Protein AF-A0A358XSA3-F1 (afdb_monomer_lite)

pLDDT: mean 82.01, std 15.61, range [45.03, 98.12]

Sequence (105 aa):
MPRITIRPHKCMLKQLVDTRYSRIIGILILLFATAGSLSGQSRKVIDFNGGWWFKRDSSQQYSNGRKGEGWRKLDLPHDWSIEMPFRESSPAGSGAAYLDGGVGW

Radius of gyration: 38.22 Å; chains: 1; bounding box: 61×24×115 Å

Foldseek 3Di:
DDDDDDDDPVVVVVVCVPPVNVVVVVVVVVVVVPPPDPPDDPDDDDQPFAWDWKAFDPDPPPPVVDDDPRIDTDGPDDDVQVVDDADCPAPVHVVVPRTHDHDMD

Structure (mmCIF, N/CA/C/O backbone):
data_AF-A0A358XSA3-F1
#
_entry.id   AF-A0A358XSA3-F1
#
loop_
_atom_site.group_PDB
_atom_site.id
_atom_site.type_symbol
_atom_site.label_atom_id
_atom_site.label_alt_id
_atom_site.label_comp_id
_atom_site.label_asym_id
_atom_site.label_entity_id
_atom_site.label_seq_id
_atom_site.pdbx_PDB_ins_code
_atom_site.Cartn_x
_atom_site.Cartn_y
_atom_site.Cartn_z
_atom_site.occupancy
_atom_site.B_iso_or_equiv
_atom_site.auth_seq_id
_atom_site.auth_comp_id
_atom_site.auth_asym_id
_atom_site.auth_atom_id
_atom_site.pdbx_PDB_model_num
ATOM 1 N N . MET A 1 1 ? -30.464 6.037 96.399 1.00 45.03 1 MET A N 1
ATOM 2 C CA . MET A 1 1 ? -29.858 5.130 95.395 1.00 45.03 1 MET A CA 1
ATOM 3 C C . MET A 1 1 ? -30.350 5.534 94.010 1.00 45.03 1 MET A C 1
ATOM 5 O O 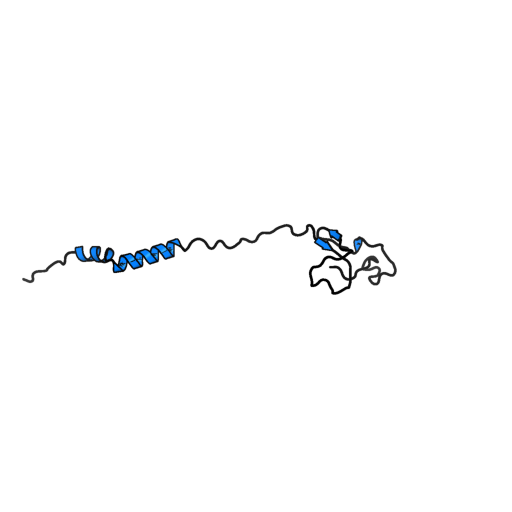. MET A 1 1 ? -31.562 5.676 93.874 1.00 45.03 1 MET A O 1
ATOM 9 N N . PRO A 1 2 ? -29.482 5.793 93.012 1.00 46.59 2 PRO A N 1
ATOM 10 C CA . PRO A 1 2 ? -29.935 6.239 91.699 1.00 46.59 2 PRO A CA 1
ATOM 11 C C . PRO A 1 2 ? -30.438 5.045 90.881 1.00 46.59 2 PRO A C 1
ATOM 13 O O . PRO A 1 2 ? -29.817 3.984 90.844 1.00 46.59 2 PRO A O 1
ATOM 16 N N . ARG A 1 3 ? -31.591 5.214 90.235 1.00 57.00 3 ARG A N 1
ATOM 17 C CA . ARG A 1 3 ? -32.201 4.202 89.370 1.00 57.00 3 ARG A CA 1
ATOM 18 C C . ARG A 1 3 ? -31.628 4.354 87.959 1.00 57.00 3 ARG A C 1
ATOM 20 O O . ARG A 1 3 ? -31.926 5.327 87.276 1.00 57.00 3 ARG A O 1
ATOM 27 N N . ILE A 1 4 ? -30.809 3.394 87.535 1.00 54.62 4 ILE A N 1
ATOM 28 C CA . ILE A 1 4 ? -30.271 3.316 86.171 1.00 54.62 4 ILE A CA 1
ATOM 29 C C . ILE A 1 4 ? -31.388 2.830 85.242 1.00 54.62 4 ILE A C 1
ATOM 31 O O . ILE A 1 4 ? -31.861 1.702 85.364 1.00 54.62 4 ILE A O 1
ATOM 35 N N . THR A 1 5 ? -31.830 3.677 84.315 1.00 62.75 5 THR A N 1
ATOM 36 C CA . THR A 1 5 ? -32.778 3.292 83.262 1.00 62.75 5 THR A CA 1
ATOM 37 C C . THR A 1 5 ? -32.019 2.900 81.998 1.00 62.75 5 THR A C 1
ATOM 39 O O . THR A 1 5 ? -31.416 3.750 81.342 1.00 62.75 5 THR A O 1
ATOM 42 N N . ILE A 1 6 ? -32.068 1.618 81.638 1.00 62.78 6 ILE A N 1
ATOM 43 C CA . ILE A 1 6 ? -31.530 1.099 80.376 1.00 62.78 6 ILE A CA 1
ATOM 44 C C . ILE A 1 6 ? -32.483 1.511 79.246 1.00 62.78 6 ILE A C 1
ATOM 46 O O . ILE A 1 6 ? -33.652 1.125 79.241 1.00 62.78 6 ILE A O 1
ATOM 50 N N . ARG A 1 7 ? -32.000 2.308 78.282 1.00 60.31 7 ARG A N 1
ATOM 51 C CA . ARG A 1 7 ? -32.770 2.633 77.072 1.00 60.31 7 ARG A CA 1
ATOM 52 C C . ARG A 1 7 ? -32.900 1.378 76.195 1.00 60.31 7 ARG A C 1
ATOM 54 O O . ARG A 1 7 ? -31.884 0.747 75.906 1.00 60.31 7 ARG A O 1
ATOM 61 N N . PRO A 1 8 ? -34.106 1.014 75.727 1.00 59.19 8 PRO A N 1
ATOM 62 C CA . PRO A 1 8 ? -34.282 -0.171 74.902 1.00 59.19 8 PRO A CA 1
ATOM 63 C C . PRO A 1 8 ? -33.688 0.035 73.501 1.00 59.19 8 PRO A C 1
ATOM 65 O O . PRO A 1 8 ? -34.025 0.968 72.773 1.00 59.19 8 PRO A O 1
ATOM 68 N N . HIS A 1 9 ? -32.854 -0.918 73.100 1.00 59.38 9 HIS A N 1
ATOM 69 C CA . HIS A 1 9 ? -32.124 -1.058 71.825 1.00 59.38 9 HIS A CA 1
ATOM 70 C C . HIS A 1 9 ? -33.031 -1.128 70.575 1.00 59.38 9 HIS A C 1
ATOM 72 O O . HIS A 1 9 ? -32.552 -1.114 69.443 1.00 59.38 9 HIS A O 1
ATOM 78 N N . LYS A 1 10 ? -34.358 -1.147 70.756 1.00 56.53 10 LYS A N 1
ATOM 79 C CA . LYS A 1 10 ? -35.359 -1.214 69.678 1.00 56.53 10 LYS A CA 1
ATOM 80 C C . LYS A 1 10 ? -35.399 0.035 68.781 1.00 56.53 10 LYS A C 1
ATOM 82 O O . LYS A 1 10 ? -36.014 -0.010 67.720 1.00 56.53 10 LYS A O 1
ATOM 87 N N . CYS A 1 11 ? -34.761 1.138 69.183 1.00 54.19 11 CYS A N 1
ATOM 88 C CA . CYS A 1 11 ? -34.686 2.364 68.381 1.00 54.19 11 CYS A CA 1
ATOM 89 C C . CYS A 1 11 ? -33.766 2.206 67.153 1.00 54.19 11 CYS A C 1
ATOM 91 O O . CYS A 1 11 ? -34.080 2.697 66.071 1.00 54.19 11 CYS A O 1
ATOM 93 N N . MET A 1 12 ? -32.678 1.443 67.295 1.00 58.09 12 MET A N 1
ATOM 94 C CA . MET A 1 12 ? -31.619 1.366 66.283 1.00 58.09 12 MET A CA 1
ATOM 95 C C . MET A 1 12 ? -32.049 0.587 65.027 1.00 58.09 12 MET A C 1
ATOM 97 O O . MET A 1 12 ? -31.694 0.969 63.916 1.00 58.09 12 MET A O 1
ATOM 101 N N . LEU A 1 13 ? -32.892 -0.446 65.173 1.00 55.41 13 LEU A N 1
ATOM 102 C CA . LEU A 1 13 ? -33.442 -1.187 64.026 1.00 55.41 13 LEU A CA 1
ATOM 103 C C . LEU A 1 13 ? -34.504 -0.400 63.243 1.00 55.41 13 LEU A C 1
ATOM 105 O O . LEU A 1 13 ? -34.656 -0.616 62.046 1.00 55.41 13 LEU A O 1
ATOM 109 N N . LYS A 1 14 ? -35.231 0.526 63.881 1.00 52.47 14 LYS A N 1
ATOM 110 C CA . LYS A 1 14 ? -36.242 1.341 63.187 1.00 52.47 14 LYS A CA 1
ATOM 111 C C . LYS A 1 14 ? -35.619 2.414 62.296 1.00 52.47 14 LYS A C 1
ATOM 113 O O . LYS A 1 14 ? -36.223 2.768 61.290 1.00 52.47 14 LYS A O 1
ATOM 118 N N . GLN A 1 15 ? -34.413 2.887 62.621 1.00 56.25 15 GLN A N 1
ATOM 119 C CA . GLN A 1 15 ? -33.680 3.826 61.765 1.00 56.25 15 GLN A CA 1
ATOM 120 C C . GLN A 1 15 ? -33.269 3.198 60.428 1.00 56.25 15 GLN A C 1
ATOM 122 O O . GLN A 1 15 ? -33.293 3.887 59.418 1.00 56.25 15 GLN A O 1
ATOM 127 N N . LEU A 1 16 ? -32.970 1.896 60.391 1.00 54.09 16 LEU A N 1
ATOM 128 C CA . LEU A 1 16 ? -32.609 1.190 59.154 1.00 54.09 16 LEU A CA 1
ATOM 129 C C . LEU A 1 16 ? -33.792 0.995 58.185 1.00 54.09 16 LEU A C 1
ATOM 131 O O . LEU A 1 16 ? -33.569 0.808 56.994 1.00 54.09 16 LEU A O 1
ATOM 135 N N . VAL A 1 17 ? -35.037 1.070 58.673 1.00 55.16 17 VAL A N 1
ATOM 136 C CA . VAL A 1 17 ? -36.270 0.902 57.870 1.00 55.16 17 VAL A CA 1
ATOM 137 C C . VAL A 1 17 ? -36.995 2.242 57.647 1.00 55.16 17 VAL A C 1
ATOM 139 O O . VAL A 1 17 ? -38.034 2.291 56.993 1.00 55.16 17 VAL A O 1
ATOM 142 N N . ASP A 1 18 ? -36.453 3.357 58.158 1.00 63.44 18 ASP A N 1
ATOM 143 C CA . ASP A 1 18 ? -36.992 4.694 57.894 1.00 63.44 18 ASP A CA 1
ATOM 144 C C . ASP A 1 18 ? -36.892 4.978 56.381 1.00 63.44 18 ASP A C 1
ATOM 146 O O . ASP A 1 18 ? -35.838 4.841 55.750 1.00 63.44 18 ASP A O 1
ATOM 150 N N . THR A 1 19 ? -38.024 5.356 55.785 1.00 58.84 19 THR A N 1
ATOM 151 C CA . THR A 1 19 ? -38.237 5.654 54.357 1.00 58.84 19 THR A CA 1
ATOM 152 C C . THR A 1 19 ? -37.155 6.548 53.747 1.00 58.84 19 THR A C 1
ATOM 154 O O . THR A 1 19 ? -36.880 6.468 52.548 1.00 58.84 19 THR A O 1
ATOM 157 N N . ARG A 1 20 ? -36.523 7.392 54.572 1.00 67.88 20 ARG A N 1
ATOM 158 C CA . ARG A 1 20 ? -35.409 8.262 54.180 1.00 67.88 20 ARG A CA 1
ATOM 159 C C . ARG A 1 20 ? -34.143 7.484 53.805 1.00 67.88 20 ARG A C 1
ATOM 161 O O . ARG A 1 20 ? -33.510 7.828 52.813 1.00 67.88 20 ARG A O 1
ATOM 168 N N . TYR A 1 21 ? -33.814 6.412 54.526 1.00 73.31 21 TYR A N 1
ATOM 169 C CA . TYR A 1 21 ? -32.659 5.559 54.220 1.00 73.31 21 TYR A CA 1
ATOM 170 C C . TYR A 1 21 ? -32.976 4.535 53.128 1.00 73.31 21 TYR A C 1
ATOM 172 O O . TYR A 1 21 ? -32.114 4.244 52.306 1.00 73.31 21 TYR A O 1
ATOM 180 N N . SER A 1 22 ? -34.228 4.070 53.042 1.00 77.75 22 SER A N 1
ATOM 181 C CA . SER A 1 22 ? -34.678 3.134 51.999 1.00 77.75 22 SER A CA 1
ATOM 182 C C . SER A 1 22 ? -34.493 3.690 50.575 1.00 77.75 22 SER A C 1
ATOM 184 O O . SER A 1 22 ? -34.020 2.988 49.684 1.00 77.75 22 SER A O 1
ATOM 186 N N . ARG A 1 23 ? -34.752 4.991 50.367 1.00 82.00 23 ARG A N 1
ATOM 187 C CA . ARG A 1 23 ? -34.513 5.665 49.074 1.00 82.00 23 ARG A CA 1
ATOM 188 C C . ARG A 1 23 ? -33.032 5.755 48.712 1.00 82.00 23 ARG A C 1
ATOM 190 O O . ARG A 1 23 ? -32.673 5.509 47.567 1.00 82.00 23 ARG A O 1
ATOM 197 N N . ILE A 1 24 ? -32.181 6.087 49.683 1.00 87.88 24 ILE A N 1
ATOM 198 C CA . ILE A 1 24 ? -30.729 6.190 49.478 1.00 87.88 24 ILE A CA 1
ATOM 199 C C . ILE A 1 24 ? -30.146 4.809 49.166 1.00 87.88 24 ILE A C 1
ATOM 201 O O . ILE A 1 24 ? -29.394 4.666 48.209 1.00 87.88 24 ILE A O 1
ATOM 205 N N . ILE A 1 25 ? -30.550 3.781 49.915 1.00 89.00 25 ILE A N 1
ATOM 206 C CA . ILE A 1 25 ? -30.146 2.392 49.673 1.00 89.00 25 ILE A CA 1
ATOM 207 C C . ILE A 1 25 ? -30.613 1.932 48.284 1.00 89.00 25 ILE A C 1
ATOM 209 O O . ILE A 1 25 ? -29.825 1.349 47.547 1.00 89.00 25 ILE A O 1
ATOM 213 N N . GLY A 1 26 ? -31.844 2.261 47.881 1.00 88.56 26 GLY A N 1
ATOM 214 C CA . GLY A 1 26 ? -32.352 1.966 46.538 1.00 88.56 26 GLY A CA 1
ATOM 215 C C . GLY A 1 26 ? -31.544 2.629 45.417 1.00 88.56 26 GLY A C 1
ATOM 216 O O . GLY A 1 26 ? -31.216 1.973 44.432 1.00 88.56 26 GLY A O 1
ATOM 217 N N . ILE A 1 27 ? -31.160 3.901 45.580 1.00 89.38 27 ILE A N 1
ATOM 218 C CA . ILE A 1 27 ? -30.314 4.624 44.613 1.00 89.38 27 ILE A CA 1
ATOM 219 C C . ILE A 1 27 ? -28.908 4.013 44.544 1.00 89.38 27 ILE A C 1
ATOM 221 O O . ILE A 1 27 ? -28.371 3.842 43.453 1.00 89.38 27 ILE A O 1
ATOM 225 N N . LEU A 1 28 ? -28.319 3.643 45.684 1.00 88.62 28 LEU A N 1
ATOM 226 C CA . LEU A 1 28 ? -26.998 3.010 45.729 1.00 88.62 28 LEU A CA 1
ATOM 227 C C . LEU A 1 28 ? -27.001 1.621 45.076 1.00 88.62 28 LEU A C 1
ATOM 229 O O . LEU A 1 28 ? -26.072 1.298 44.339 1.00 88.62 28 LEU A O 1
ATOM 233 N N . ILE A 1 29 ? -28.057 0.829 45.283 1.00 88.44 29 ILE A N 1
ATOM 234 C CA . ILE A 1 29 ? -28.240 -0.467 44.612 1.00 88.44 29 ILE A CA 1
ATOM 235 C C . ILE A 1 29 ? -28.389 -0.274 43.099 1.00 88.44 29 ILE A C 1
ATOM 237 O O . ILE A 1 29 ? -27.769 -1.006 42.331 1.00 88.44 29 ILE A O 1
ATOM 241 N N . LEU A 1 30 ? -29.160 0.728 42.663 1.00 85.50 30 LEU A N 1
ATOM 242 C CA . LEU A 1 30 ? -29.339 1.036 41.243 1.00 85.50 30 LEU A CA 1
ATOM 243 C C . LEU A 1 30 ? -28.018 1.456 40.581 1.00 85.50 30 LEU A C 1
ATOM 245 O O . LEU A 1 30 ? -27.684 0.948 39.515 1.00 85.50 30 LEU A O 1
ATOM 249 N N . LEU A 1 31 ? -27.235 2.321 41.234 1.00 84.25 31 LEU A N 1
ATOM 250 C CA . LEU A 1 31 ? -25.920 2.748 40.744 1.00 84.25 31 LEU A CA 1
ATOM 251 C C . LEU A 1 31 ? -24.937 1.575 40.648 1.00 84.25 31 LEU A C 1
ATOM 253 O O . LEU A 1 31 ? -24.239 1.438 39.642 1.00 84.25 31 LEU A O 1
ATOM 257 N N . PHE A 1 32 ? -24.918 0.697 41.654 1.00 82.31 32 PHE A N 1
ATOM 258 C CA . PHE A 1 32 ? -24.064 -0.491 41.658 1.00 82.31 32 PHE A CA 1
ATOM 259 C C . PHE A 1 32 ? -24.473 -1.503 40.576 1.00 82.31 32 PHE A C 1
ATOM 261 O O . PHE A 1 32 ? -23.612 -2.075 39.914 1.00 82.31 32 PHE A O 1
ATOM 268 N N . ALA A 1 33 ? -25.775 -1.671 40.327 1.00 81.12 33 ALA A N 1
ATOM 269 C CA . ALA A 1 33 ? -26.286 -2.534 39.261 1.00 81.12 33 ALA A CA 1
ATOM 270 C C . ALA A 1 33 ? -25.931 -2.024 37.850 1.00 81.12 33 ALA A C 1
ATOM 272 O O . ALA A 1 33 ? -25.797 -2.821 36.925 1.00 81.12 33 ALA A O 1
ATOM 273 N N . THR A 1 34 ? -25.745 -0.709 37.680 1.00 75.81 34 THR A N 1
ATOM 274 C CA . THR A 1 34 ? -25.337 -0.103 36.400 1.00 75.81 34 THR A CA 1
ATOM 275 C C . THR A 1 34 ? -23.824 -0.052 36.175 1.00 75.81 34 THR A C 1
ATOM 277 O O . THR A 1 34 ? -23.394 0.292 35.078 1.00 75.81 34 THR A O 1
ATOM 280 N N . ALA A 1 35 ? -23.003 -0.445 37.156 1.00 72.75 35 ALA A N 1
ATOM 281 C CA . ALA A 1 35 ? -21.539 -0.491 37.043 1.00 72.75 35 ALA A CA 1
ATOM 282 C C . ALA A 1 35 ? -21.025 -1.698 36.217 1.00 72.75 35 ALA A C 1
ATOM 284 O O . ALA A 1 35 ? -19.940 -2.225 36.466 1.00 72.75 35 ALA A O 1
ATOM 285 N N . GLY A 1 36 ? -21.823 -2.162 35.252 1.00 68.62 36 GLY A N 1
ATOM 286 C CA . GLY A 1 36 ? -21.510 -3.282 34.371 1.00 68.62 36 GLY A CA 1
ATOM 287 C C . GLY A 1 36 ? -20.333 -2.983 33.441 1.00 68.62 36 GLY A C 1
ATOM 288 O O . GLY A 1 36 ? -20.179 -1.879 32.926 1.00 68.62 36 GLY A O 1
ATOM 289 N N . SER A 1 37 ? -19.503 -4.006 33.255 1.00 67.31 37 SER A N 1
ATOM 290 C CA . SER A 1 37 ? -18.189 -4.035 32.613 1.00 67.31 37 SER A CA 1
ATOM 291 C C . SER A 1 37 ? -17.999 -3.108 31.405 1.00 67.31 37 SER A C 1
ATOM 293 O O . SER A 1 37 ? -18.502 -3.372 30.311 1.00 67.31 37 SER A O 1
ATOM 295 N N . LEU A 1 38 ? -17.125 -2.108 31.561 1.00 66.00 38 LEU A N 1
ATOM 296 C CA . LEU A 1 38 ? -16.422 -1.482 30.441 1.00 66.00 38 LEU A CA 1
ATOM 297 C C . LEU A 1 38 ? -15.494 -2.530 29.815 1.00 66.00 38 LEU A C 1
ATOM 299 O O . LEU A 1 38 ? -14.339 -2.687 30.205 1.00 66.00 38 LEU A O 1
ATOM 303 N N . SER A 1 39 ? -16.016 -3.289 28.859 1.00 72.25 39 SER A N 1
ATOM 304 C CA . SER A 1 39 ? -15.193 -4.176 28.044 1.00 72.25 39 SER A CA 1
ATOM 305 C C . SER A 1 39 ? -14.488 -3.319 27.000 1.00 72.25 39 SER A C 1
ATOM 307 O O . SER A 1 39 ? -15.069 -2.967 25.975 1.00 72.25 39 SER A O 1
ATOM 309 N N . GLY A 1 40 ? -13.243 -2.936 27.283 1.00 74.81 40 GLY A N 1
ATOM 310 C CA . GLY A 1 40 ? -12.377 -2.329 26.280 1.00 74.81 40 GLY A CA 1
ATOM 311 C C . GLY A 1 40 ? -12.223 -3.281 25.096 1.00 74.81 40 GLY A C 1
ATOM 312 O O . GLY A 1 40 ? -12.057 -4.490 25.271 1.00 74.81 40 GLY A O 1
ATOM 313 N N . GLN A 1 41 ? -12.302 -2.752 23.878 1.00 81.44 41 GLN A N 1
ATOM 314 C CA . GLN A 1 41 ? -12.094 -3.557 22.683 1.00 81.44 41 GLN A CA 1
ATOM 315 C C . GLN A 1 41 ? -10.631 -4.026 22.675 1.00 81.44 41 GLN A C 1
ATOM 317 O O . GLN A 1 41 ? -9.717 -3.222 22.504 1.00 81.44 41 GLN A O 1
ATOM 322 N N . SER A 1 42 ? -10.399 -5.319 22.919 1.00 84.81 42 SER A N 1
ATOM 323 C CA . SER A 1 42 ? -9.047 -5.882 22.862 1.00 84.81 42 SER A CA 1
ATOM 324 C C . SER A 1 42 ? -8.465 -5.702 21.457 1.00 84.81 42 SER A C 1
ATOM 326 O O . SER A 1 42 ? -9.195 -5.791 20.461 1.00 84.81 42 SER A O 1
ATOM 328 N N . ARG A 1 43 ? -7.153 -5.450 21.369 1.00 91.56 43 ARG A N 1
ATOM 329 C CA . ARG A 1 43 ? -6.453 -5.303 20.089 1.00 91.56 43 ARG A CA 1
ATOM 330 C C . ARG A 1 43 ? -6.675 -6.558 19.248 1.00 91.56 43 ARG A C 1
ATOM 332 O O . ARG A 1 43 ? -6.279 -7.651 19.642 1.00 91.56 43 ARG A O 1
ATOM 339 N N . LYS A 1 44 ? -7.254 -6.386 18.062 1.00 91.38 44 LYS A N 1
ATOM 340 C CA . LYS A 1 44 ? -7.314 -7.434 17.041 1.00 91.38 44 LYS A CA 1
ATOM 341 C C . LYS A 1 44 ? -6.175 -7.231 16.054 1.00 91.38 44 LYS A C 1
ATOM 3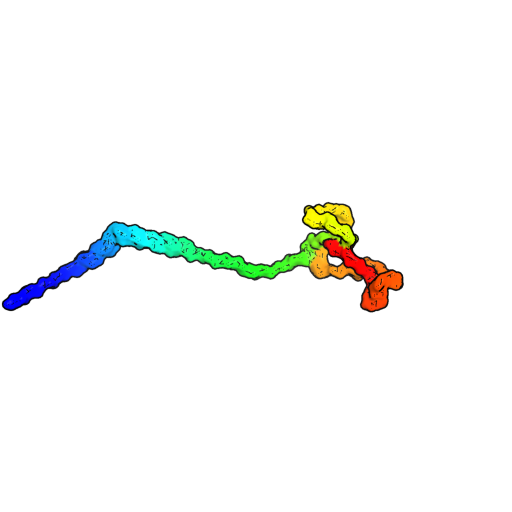43 O O . LYS A 1 44 ? -5.973 -6.123 15.565 1.00 91.38 44 LYS A O 1
ATOM 348 N N . VAL A 1 45 ? -5.440 -8.301 15.776 1.00 94.94 45 VAL A N 1
ATOM 349 C CA . VAL A 1 45 ? -4.512 -8.368 14.646 1.00 94.94 45 VAL A CA 1
ATOM 350 C C . VAL A 1 45 ? -5.236 -9.135 13.552 1.00 94.94 45 VAL A C 1
ATOM 352 O O . VAL A 1 45 ? -5.676 -10.259 13.783 1.00 94.94 45 VAL A O 1
ATOM 355 N N . ILE A 1 46 ? -5.416 -8.498 12.401 1.00 95.44 46 ILE A N 1
ATOM 356 C CA . ILE A 1 46 ? -6.052 -9.092 11.225 1.00 95.44 46 ILE A CA 1
ATOM 357 C C . ILE A 1 46 ? -5.109 -8.945 10.037 1.00 95.44 46 ILE A C 1
ATOM 359 O O . ILE A 1 46 ? -4.342 -7.983 9.981 1.00 95.44 46 ILE A O 1
ATOM 363 N N . ASP A 1 47 ? -5.178 -9.891 9.106 1.00 96.75 47 ASP A N 1
ATOM 364 C CA . ASP A 1 47 ? -4.542 -9.726 7.806 1.00 96.75 47 ASP A CA 1
ATOM 365 C C . ASP A 1 47 ? -5.300 -8.646 7.022 1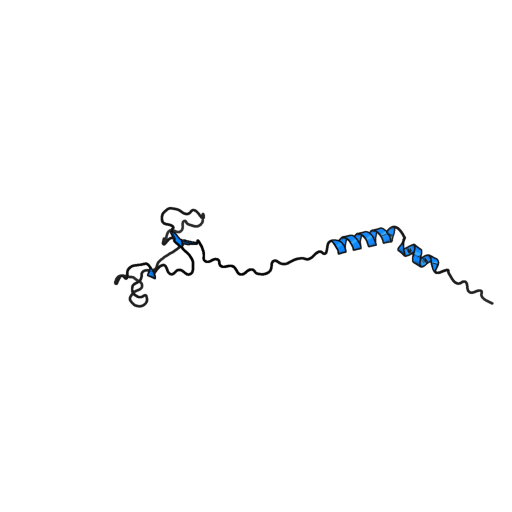.00 96.75 47 ASP A C 1
ATOM 367 O O . ASP A 1 47 ? -6.517 -8.727 6.842 1.00 96.75 47 ASP A O 1
ATOM 371 N N . PHE A 1 48 ? -4.576 -7.606 6.618 1.00 97.19 48 PHE A N 1
ATOM 372 C CA . PHE A 1 48 ? -5.099 -6.471 5.865 1.00 97.19 48 PHE A CA 1
ATOM 373 C C . PHE A 1 48 ? -4.384 -6.308 4.518 1.00 97.19 48 PHE A C 1
ATOM 375 O O . PHE A 1 48 ? -4.374 -5.230 3.929 1.00 97.19 48 PHE A O 1
ATOM 382 N N . ASN A 1 49 ? -3.774 -7.382 4.021 1.00 98.12 49 ASN A N 1
ATOM 383 C CA . ASN A 1 49 ? -3.038 -7.365 2.767 1.00 98.12 49 ASN A CA 1
ATOM 384 C C . ASN A 1 49 ? -3.927 -7.551 1.538 1.00 98.12 49 ASN A C 1
ATOM 386 O O . ASN A 1 49 ? -3.481 -7.256 0.438 1.00 98.12 49 ASN A O 1
ATOM 390 N N . GLY A 1 50 ? -5.158 -8.038 1.696 1.00 98.12 50 GLY A N 1
ATOM 391 C CA . GLY A 1 50 ? -6.003 -8.429 0.569 1.00 98.12 50 GLY A CA 1
ATOM 392 C C . GLY A 1 50 ? -6.738 -7.277 -0.125 1.00 98.12 50 GLY A C 1
ATOM 393 O O . GLY A 1 50 ? -7.288 -6.390 0.528 1.00 98.12 50 GLY A O 1
ATOM 394 N N . GLY A 1 51 ? -6.854 -7.351 -1.453 1.00 96.19 51 GLY A N 1
ATOM 395 C CA . GLY A 1 51 ? -7.837 -6.595 -2.238 1.00 96.19 51 GLY A CA 1
ATOM 396 C C . GLY A 1 51 ? -7.549 -5.102 -2.398 1.00 96.19 51 GLY A C 1
ATOM 397 O O . GLY A 1 51 ? -8.483 -4.315 -2.610 1.00 96.19 51 GLY A O 1
ATOM 398 N N . TRP A 1 52 ? -6.279 -4.715 -2.322 1.00 95.38 52 TRP A N 1
ATOM 399 C CA . TRP A 1 52 ? -5.841 -3.345 -2.547 1.00 95.38 52 TRP A CA 1
ATOM 400 C C . TRP A 1 52 ? -6.022 -2.946 -3.999 1.00 95.38 52 TRP A C 1
ATOM 402 O O . TRP A 1 52 ? -5.918 -3.761 -4.914 1.00 95.38 52 TRP A O 1
ATOM 412 N N . TRP A 1 53 ? -6.303 -1.667 -4.203 1.00 93.62 53 TRP A N 1
ATOM 413 C CA . TRP A 1 53 ? -6.280 -1.067 -5.524 1.00 93.62 53 TRP A CA 1
ATOM 414 C C . TRP A 1 53 ? -4.963 -0.345 -5.685 1.00 93.62 53 TRP A C 1
ATOM 416 O O . TRP A 1 53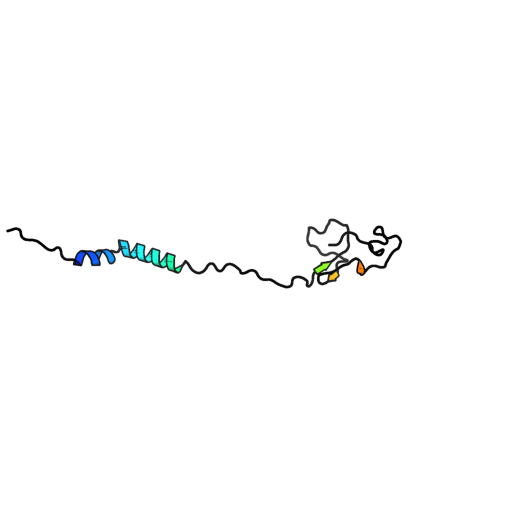 ? -4.588 0.408 -4.797 1.00 93.62 53 TRP A O 1
ATOM 426 N N . PHE A 1 54 ? -4.306 -0.585 -6.810 1.00 93.62 54 PHE A N 1
ATOM 427 C CA . PHE A 1 54 ? -3.031 0.021 -7.132 1.00 93.62 54 PHE A CA 1
ATOM 428 C C . PHE A 1 54 ? -3.066 0.663 -8.515 1.00 93.62 54 PHE A C 1
ATOM 430 O O . PHE A 1 54 ? -3.599 0.078 -9.470 1.00 93.62 54 PHE A O 1
ATOM 437 N N . LYS A 1 55 ? -2.467 1.846 -8.635 1.00 92.06 55 LYS A N 1
ATOM 438 C CA . LYS A 1 55 ? -2.205 2.504 -9.913 1.00 92.06 55 LYS A CA 1
ATOM 439 C C . LYS A 1 55 ? -0.885 3.265 -9.858 1.00 92.06 55 LYS A C 1
ATOM 441 O O . LYS A 1 55 ? -0.674 4.120 -9.004 1.00 92.06 55 LYS A O 1
ATOM 446 N N . ARG A 1 56 ? -0.018 3.019 -10.843 1.00 91.31 56 ARG A N 1
ATOM 447 C CA . ARG A 1 56 ? 1.185 3.830 -11.053 1.00 91.31 56 ARG A CA 1
ATOM 448 C C . ARG A 1 56 ? 0.817 5.098 -11.817 1.00 91.31 56 ARG A C 1
ATOM 450 O O . ARG A 1 56 ? 0.546 5.039 -13.015 1.00 91.31 56 ARG A O 1
ATOM 457 N N . ASP A 1 57 ? 0.772 6.223 -11.120 1.00 87.50 57 ASP A N 1
ATOM 458 C CA . ASP A 1 57 ? 0.419 7.524 -11.684 1.00 87.50 57 ASP A CA 1
ATOM 459 C C . ASP A 1 57 ? 0.967 8.656 -10.802 1.00 87.50 57 ASP A C 1
ATOM 461 O O . ASP A 1 57 ? 0.921 8.581 -9.576 1.00 87.50 57 ASP A O 1
ATOM 465 N N . SER A 1 58 ? 1.472 9.717 -11.427 1.00 84.50 58 SER A N 1
ATOM 466 C CA . SER A 1 58 ? 1.956 10.926 -10.758 1.00 84.50 58 SER A CA 1
ATOM 467 C C . SER A 1 58 ? 0.875 11.991 -10.557 1.00 84.50 58 SER A C 1
ATOM 469 O O . SER A 1 58 ? 1.138 13.005 -9.909 1.00 84.50 58 SER A O 1
ATOM 471 N N . SER A 1 59 ? -0.338 11.797 -11.086 1.00 80.31 59 SER A N 1
ATOM 472 C CA . SER A 1 59 ? -1.436 12.740 -10.875 1.00 80.31 59 SER A CA 1
ATOM 473 C C . SER A 1 59 ? -1.844 12.810 -9.395 1.00 80.31 59 SER A C 1
ATOM 475 O O . SER A 1 59 ? -1.981 11.804 -8.704 1.00 80.31 59 SER A O 1
ATOM 477 N N . GLN A 1 60 ? -2.048 14.026 -8.882 1.00 67.31 60 GLN A N 1
ATOM 478 C CA . GLN A 1 60 ? -2.366 14.273 -7.466 1.00 67.31 60 GLN A CA 1
ATOM 479 C C . GLN A 1 60 ? -3.884 14.259 -7.178 1.00 67.31 60 GLN A C 1
ATOM 481 O O . GLN A 1 60 ? -4.344 14.779 -6.164 1.00 67.31 60 GLN A O 1
ATOM 486 N N . GLN A 1 61 ? -4.694 13.687 -8.078 1.00 66.62 61 GLN A N 1
ATOM 487 C CA . GLN A 1 61 ? -6.162 13.809 -8.071 1.00 66.62 61 GLN A CA 1
ATOM 488 C C . GLN A 1 61 ? -6.901 12.654 -7.368 1.00 66.62 61 GLN A C 1
ATOM 490 O O . GLN A 1 61 ? -8.088 12.442 -7.609 1.00 66.62 61 GLN A O 1
ATOM 495 N N . TYR A 1 62 ? -6.240 11.917 -6.473 1.00 70.31 62 TYR A N 1
ATOM 496 C CA . TYR A 1 62 ? -6.812 10.717 -5.841 1.00 70.31 62 TYR A CA 1
ATOM 497 C C . TYR A 1 62 ? -7.423 10.936 -4.450 1.00 70.31 62 TYR A C 1
ATOM 499 O O . TYR A 1 62 ? -7.964 10.008 -3.849 1.00 70.31 62 TYR A O 1
ATOM 507 N N . SER A 1 63 ? -7.429 12.179 -3.959 1.00 64.25 63 SER A N 1
ATOM 508 C CA . SER A 1 63 ? -7.979 12.557 -2.646 1.00 64.25 63 SER A CA 1
ATOM 509 C C . SER A 1 63 ? -9.494 12.352 -2.504 1.00 64.25 63 SER A C 1
ATOM 511 O O . SER A 1 63 ? -10.010 12.343 -1.390 1.00 64.25 63 SER A O 1
ATOM 513 N N . ASN A 1 64 ? -10.220 12.161 -3.609 1.00 66.19 64 ASN A N 1
ATOM 514 C CA . ASN A 1 64 ? -11.673 11.972 -3.618 1.00 66.19 64 ASN A CA 1
ATOM 515 C C . ASN A 1 64 ? -12.114 10.492 -3.620 1.00 66.19 64 ASN A C 1
ATOM 517 O O . ASN A 1 64 ? -13.309 10.217 -3.727 1.00 66.19 64 ASN A O 1
ATOM 521 N N . GLY A 1 65 ? -11.175 9.541 -3.530 1.00 63.12 65 GLY A N 1
ATOM 522 C CA . GLY A 1 65 ? -11.468 8.106 -3.423 1.00 63.12 65 GLY A CA 1
ATOM 523 C C . GLY A 1 65 ? -12.116 7.477 -4.664 1.00 63.12 65 GLY A C 1
ATOM 524 O O . GLY A 1 65 ? -12.558 6.326 -4.609 1.00 63.12 65 GLY A O 1
ATOM 525 N N . ARG A 1 66 ? -12.198 8.199 -5.791 1.00 64.56 66 ARG A N 1
ATOM 526 C CA . ARG A 1 66 ? -12.765 7.669 -7.034 1.00 64.56 66 ARG A CA 1
ATOM 527 C C . ARG A 1 66 ? -11.714 6.875 -7.803 1.00 64.56 66 ARG A C 1
ATOM 529 O O . ARG A 1 66 ? -10.731 7.419 -8.295 1.00 64.56 66 ARG A O 1
ATOM 536 N N . LYS A 1 67 ? -11.971 5.576 -7.953 1.00 70.56 67 LYS A N 1
ATOM 537 C CA . LYS A 1 67 ? -11.224 4.697 -8.859 1.00 70.56 67 LYS A CA 1
ATOM 538 C C . LYS A 1 67 ? -11.655 5.021 -10.286 1.00 70.56 67 LYS A C 1
ATOM 540 O O . LYS A 1 67 ? -12.816 4.823 -10.635 1.00 70.56 67 LYS A O 1
ATOM 545 N N . GLY A 1 68 ? -10.737 5.582 -11.062 1.00 74.69 68 GLY A N 1
ATOM 546 C CA . GLY A 1 68 ? -10.903 5.770 -12.502 1.00 74.69 68 GLY A CA 1
ATOM 547 C C . GLY A 1 68 ? -10.412 4.555 -13.289 1.00 74.69 68 GLY A C 1
ATOM 548 O O . GLY A 1 68 ? -10.181 3.480 -12.734 1.00 74.69 68 GLY A O 1
ATOM 549 N N . GLU A 1 69 ? -10.185 4.742 -14.584 1.00 82.94 69 GLU A N 1
ATOM 550 C CA . GLU A 1 69 ? -9.543 3.734 -15.427 1.00 82.94 69 GLU A CA 1
ATOM 551 C C . GLU A 1 69 ? -8.064 3.524 -15.038 1.00 82.94 69 GLU A C 1
ATOM 553 O O . GLU A 1 69 ? -7.375 4.437 -14.556 1.00 82.94 69 GLU A O 1
ATOM 558 N N . GLY A 1 70 ? -7.576 2.295 -15.240 1.00 87.50 70 GLY A N 1
ATOM 559 C CA . GLY A 1 70 ? -6.172 1.913 -15.040 1.00 87.50 70 GLY A CA 1
ATOM 560 C C . GLY A 1 70 ? -5.787 1.460 -13.627 1.00 87.50 70 GLY A C 1
ATOM 561 O O . GLY A 1 70 ? -4.627 1.125 -13.408 1.00 87.50 70 GLY A O 1
ATOM 562 N N . TRP A 1 71 ? -6.722 1.424 -12.674 1.00 91.94 71 TRP A N 1
ATOM 563 C CA . TRP A 1 71 ? -6.494 0.794 -11.369 1.00 91.94 71 TRP A CA 1
ATOM 564 C C . TRP A 1 71 ? -6.589 -0.732 -11.480 1.00 91.94 71 TRP A C 1
ATOM 566 O O . TRP A 1 71 ? -7.530 -1.251 -12.081 1.00 91.94 71 TRP A O 1
ATOM 576 N N . ARG A 1 72 ? -5.662 -1.460 -10.851 1.00 94.31 72 ARG A N 1
ATOM 577 C CA . ARG A 1 72 ? -5.700 -2.929 -10.743 1.00 94.31 72 ARG A CA 1
ATOM 578 C C . ARG A 1 72 ? -5.857 -3.373 -9.295 1.00 94.31 72 ARG A C 1
ATOM 580 O O . ARG A 1 72 ? -5.485 -2.636 -8.387 1.00 94.31 72 ARG A O 1
ATOM 587 N N . LYS A 1 73 ? -6.397 -4.575 -9.083 1.00 95.56 73 LYS A N 1
ATOM 588 C CA . LYS A 1 73 ? -6.398 -5.209 -7.759 1.00 95.56 73 LYS A CA 1
ATOM 589 C C . LYS A 1 73 ? -5.125 -6.017 -7.538 1.00 95.56 73 LYS A C 1
ATOM 591 O O . LYS A 1 73 ? -4.670 -6.679 -8.470 1.00 95.56 73 LYS A O 1
ATOM 596 N N . LEU A 1 74 ? -4.607 -5.988 -6.316 1.00 96.69 74 LEU A N 1
ATOM 597 C CA . LEU A 1 74 ? -3.496 -6.819 -5.857 1.00 96.69 74 LEU A CA 1
ATOM 598 C C . LEU A 1 74 ? -3.547 -7.023 -4.338 1.00 96.69 74 LEU A C 1
ATOM 600 O O . LEU A 1 74 ? -4.316 -6.351 -3.647 1.00 96.69 74 LEU A O 1
ATOM 604 N N . ASP A 1 75 ? -2.690 -7.911 -3.842 1.00 98.12 75 ASP A N 1
ATOM 605 C CA . ASP A 1 75 ? -2.485 -8.144 -2.415 1.00 98.12 75 ASP A CA 1
ATOM 606 C C . ASP A 1 75 ? -1.077 -7.685 -1.990 1.00 98.12 75 ASP A C 1
ATOM 608 O O . ASP A 1 75 ? -0.146 -7.678 -2.797 1.00 98.12 75 ASP A O 1
ATOM 612 N N . LEU A 1 76 ? -0.922 -7.282 -0.728 1.00 97.88 76 LEU A N 1
ATOM 613 C CA . LEU A 1 76 ? 0.340 -6.830 -0.133 1.00 97.88 76 LEU A CA 1
ATOM 614 C C . LEU A 1 76 ? 1.130 -7.987 0.523 1.00 97.88 76 LEU A C 1
ATOM 616 O O . LEU A 1 76 ? 0.547 -9.010 0.882 1.00 97.88 76 LEU A O 1
ATOM 620 N N . PRO A 1 77 ? 2.447 -7.829 0.760 1.00 97.88 77 PRO A N 1
ATOM 621 C CA . PRO A 1 77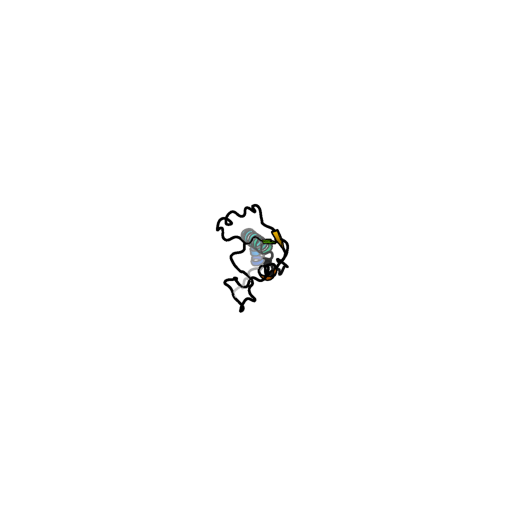 ? 3.314 -6.767 0.249 1.00 97.88 77 PRO A CA 1
ATOM 622 C C . PRO A 1 77 ? 3.524 -6.901 -1.264 1.00 97.88 77 PRO A C 1
ATOM 624 O O . PRO A 1 77 ? 3.576 -8.007 -1.796 1.00 97.88 77 PRO A O 1
ATOM 627 N N . HIS A 1 78 ? 3.669 -5.772 -1.956 1.00 97.56 78 HIS A N 1
ATOM 628 C CA . HIS A 1 78 ? 3.876 -5.761 -3.399 1.00 97.56 78 HIS A CA 1
ATOM 629 C C . HIS A 1 78 ? 4.949 -4.748 -3.797 1.00 97.56 78 HIS A C 1
ATOM 631 O O . HIS A 1 78 ? 4.860 -3.576 -3.437 1.00 97.56 78 HIS A O 1
ATOM 637 N N . ASP A 1 79 ? 5.939 -5.204 -4.561 1.00 97.06 79 ASP A N 1
ATOM 638 C CA . ASP A 1 79 ? 6.927 -4.359 -5.228 1.00 97.06 79 ASP A CA 1
ATOM 639 C C . ASP A 1 79 ? 6.513 -4.224 -6.693 1.00 97.06 79 ASP A C 1
ATOM 641 O O . ASP A 1 79 ? 6.589 -5.185 -7.451 1.00 97.06 79 ASP A O 1
ATOM 645 N N . TRP A 1 80 ? 6.036 -3.049 -7.103 1.00 95.94 80 TRP A N 1
ATOM 646 C CA . TRP A 1 80 ? 5.604 -2.852 -8.488 1.00 95.94 80 TRP A CA 1
ATOM 647 C C . TRP A 1 80 ? 6.778 -2.685 -9.455 1.00 95.94 80 TRP A C 1
ATOM 649 O O . TRP A 1 80 ? 6.582 -2.758 -10.670 1.00 95.94 80 TRP A O 1
ATOM 659 N N . SER A 1 81 ? 7.977 -2.366 -8.952 1.00 96.69 81 SER A N 1
ATOM 660 C CA . SER A 1 81 ? 9.117 -2.061 -9.815 1.00 96.69 81 SER A CA 1
ATOM 661 C C . SER A 1 81 ? 9.601 -3.313 -10.542 1.00 96.69 81 SER A C 1
ATOM 663 O O . SER A 1 81 ? 9.915 -3.255 -11.728 1.00 96.69 81 SER A O 1
ATOM 665 N N . ILE A 1 82 ? 9.519 -4.467 -9.871 1.00 96.38 82 ILE A N 1
ATOM 666 C CA . ILE A 1 82 ? 9.920 -5.779 -10.393 1.00 96.38 82 ILE A CA 1
ATOM 667 C C . ILE A 1 82 ? 9.052 -6.278 -11.556 1.00 96.38 82 ILE A C 1
ATOM 669 O O . ILE A 1 82 ? 9.474 -7.143 -12.317 1.00 96.38 82 ILE A O 1
ATOM 673 N N . GLU A 1 83 ? 7.837 -5.744 -11.709 1.00 95.88 83 GLU A N 1
ATOM 674 C CA . GLU A 1 83 ? 6.948 -6.094 -12.822 1.00 95.88 83 GLU A CA 1
ATOM 675 C C . GLU A 1 83 ? 7.372 -5.423 -14.140 1.00 95.88 83 GLU A C 1
ATOM 677 O O . GLU A 1 83 ? 6.826 -5.732 -15.202 1.00 95.88 83 GLU A O 1
ATOM 682 N N . MET A 1 84 ? 8.304 -4.467 -14.097 1.00 94.00 84 MET A N 1
ATOM 683 C CA . MET A 1 84 ? 8.719 -3.703 -15.269 1.00 94.00 84 MET A CA 1
ATOM 684 C C . MET A 1 84 ? 9.903 -4.330 -16.004 1.00 94.00 84 MET A C 1
ATOM 686 O O . MET A 1 84 ? 10.725 -5.023 -15.409 1.00 94.00 84 MET A O 1
ATOM 690 N N . PRO A 1 85 ? 10.034 -4.056 -17.314 1.00 96.31 85 PRO A N 1
ATOM 691 C CA . PRO A 1 85 ? 11.234 -4.428 -18.041 1.00 96.31 85 PRO A CA 1
ATOM 692 C C . PRO A 1 85 ? 12.442 -3.641 -17.525 1.00 96.31 85 PRO A C 1
ATOM 694 O O . PRO A 1 85 ? 12.346 -2.440 -17.267 1.00 96.31 85 PRO A O 1
ATOM 697 N N . PHE A 1 86 ? 13.593 -4.303 -17.482 1.00 97.38 86 PHE A N 1
ATOM 698 C CA . PHE A 1 86 ? 14.882 -3.653 -17.273 1.00 97.38 86 PHE A CA 1
ATOM 699 C C . PHE A 1 86 ? 15.192 -2.681 -18.416 1.00 97.38 86 PHE A C 1
ATOM 701 O O . PHE A 1 86 ? 15.012 -3.012 -19.592 1.00 97.38 86 PHE A O 1
ATOM 708 N N . ARG A 1 87 ? 15.666 -1.477 -18.083 1.00 96.69 87 ARG A N 1
ATOM 709 C CA . ARG A 1 87 ? 16.002 -0.425 -19.052 1.00 96.69 87 ARG A CA 1
ATOM 710 C C . ARG A 1 87 ? 17.327 0.215 -18.692 1.00 96.69 87 ARG A C 1
ATOM 712 O O . ARG A 1 87 ? 17.414 0.912 -17.693 1.00 96.69 87 ARG A O 1
ATOM 719 N N . GLU A 1 88 ? 18.339 0.066 -19.542 1.00 96.81 88 GLU A N 1
ATOM 720 C CA . GLU A 1 88 ? 19.652 0.695 -19.317 1.00 96.81 88 GLU A CA 1
ATOM 721 C C . GLU A 1 88 ? 19.550 2.221 -19.133 1.00 96.81 88 GLU A C 1
ATOM 723 O O . GLU A 1 88 ? 20.281 2.814 -18.345 1.00 96.81 88 GLU A O 1
ATOM 728 N N . SER A 1 89 ? 18.568 2.845 -19.792 1.00 97.50 89 SER A N 1
ATOM 729 C CA . SER A 1 89 ? 18.236 4.264 -19.653 1.00 97.50 89 SER A CA 1
ATOM 730 C C . SER A 1 89 ? 17.483 4.625 -18.365 1.00 97.50 89 SER A C 1
ATOM 732 O O . SER A 1 89 ? 17.055 5.771 -18.226 1.00 97.50 89 SER A O 1
ATOM 734 N N . SER A 1 90 ? 17.227 3.669 -17.469 1.00 97.25 90 SER A N 1
ATOM 735 C CA . SER A 1 90 ? 16.515 3.921 -16.220 1.00 97.25 90 SER A CA 1
ATOM 736 C C . SER A 1 90 ? 17.288 4.941 -15.382 1.00 97.25 90 SER A C 1
ATOM 738 O O . SER A 1 90 ? 18.481 4.736 -15.132 1.00 97.25 90 SER A O 1
ATOM 740 N N . PRO A 1 91 ? 16.636 6.005 -14.874 1.00 96.00 91 PRO A N 1
ATOM 741 C CA . PRO A 1 91 ? 17.293 6.982 -14.008 1.00 96.00 91 PRO A CA 1
ATOM 742 C C . PRO A 1 91 ? 17.869 6.371 -12.724 1.00 96.00 91 PRO A C 1
ATOM 744 O O . PRO A 1 91 ? 18.738 6.970 -12.098 1.00 96.00 91 PRO A O 1
ATOM 747 N N . ALA A 1 92 ? 17.379 5.194 -12.322 1.00 95.88 92 ALA A N 1
ATOM 748 C CA . ALA A 1 92 ? 17.832 4.493 -11.128 1.00 95.88 92 ALA A CA 1
ATOM 749 C C . ALA A 1 92 ? 19.179 3.762 -11.330 1.00 95.88 92 ALA A C 1
ATOM 751 O O . ALA A 1 92 ? 19.867 3.448 -10.357 1.00 95.88 92 ALA A O 1
ATOM 752 N N . GLY A 1 93 ? 19.583 3.534 -12.587 1.00 96.94 93 GLY A N 1
ATOM 753 C CA . GLY A 1 93 ? 20.870 2.943 -12.954 1.00 96.94 93 GLY A CA 1
ATOM 754 C C . GLY A 1 93 ? 21.086 1.513 -12.441 1.00 96.94 93 GLY A C 1
ATOM 755 O O . GLY A 1 93 ? 20.166 0.830 -11.986 1.00 96.94 93 GLY A O 1
ATOM 756 N N . SER A 1 94 ? 22.337 1.050 -12.501 1.00 96.62 94 SER A N 1
ATOM 757 C CA . SER A 1 94 ? 22.709 -0.325 -12.133 1.00 96.62 94 SER A CA 1
ATOM 758 C C . SER A 1 94 ? 22.457 -0.664 -10.662 1.00 96.62 94 SER A C 1
ATOM 760 O O . SER A 1 94 ? 22.163 -1.815 -10.349 1.00 96.62 94 SER A O 1
ATOM 762 N N . GLY A 1 95 ? 22.521 0.323 -9.761 1.00 96.44 95 GLY A N 1
ATOM 763 C CA . GLY A 1 95 ? 22.279 0.131 -8.326 1.00 96.44 95 GLY A CA 1
ATOM 764 C C . GLY A 1 95 ? 20.849 -0.307 -7.989 1.00 96.44 95 GLY A C 1
ATOM 765 O O . GLY A 1 95 ? 20.643 -0.980 -6.984 1.00 96.44 95 GLY A O 1
ATOM 766 N N . ALA A 1 96 ? 19.882 0.014 -8.849 1.00 95.31 96 ALA A N 1
ATOM 767 C CA . ALA A 1 96 ? 18.498 -0.454 -8.763 1.00 95.31 96 ALA A CA 1
ATOM 768 C C . ALA A 1 96 ? 18.178 -1.503 -9.842 1.00 95.31 96 ALA A C 1
ATOM 770 O O . ALA A 1 96 ? 17.035 -1.637 -10.275 1.00 95.31 96 ALA A O 1
ATOM 771 N N . ALA A 1 97 ? 19.208 -2.200 -10.330 1.00 97.06 97 ALA A N 1
ATOM 772 C CA . ALA A 1 97 ? 19.110 -3.178 -11.403 1.00 97.06 97 ALA A CA 1
ATOM 773 C C . ALA A 1 97 ? 18.451 -2.639 -12.683 1.00 97.06 97 ALA A C 1
ATOM 775 O O . ALA A 1 97 ? 17.887 -3.423 -13.430 1.00 97.06 97 ALA A O 1
ATOM 776 N N . TYR A 1 98 ? 18.530 -1.333 -12.966 1.00 97.62 98 TYR A N 1
ATOM 777 C CA . TYR A 1 98 ? 17.904 -0.714 -14.140 1.00 97.62 98 TYR A CA 1
ATOM 778 C C . TYR A 1 98 ? 16.370 -0.838 -14.187 1.00 97.62 98 TYR A C 1
ATOM 780 O O . TYR A 1 98 ? 15.776 -0.845 -15.269 1.00 97.62 98 TYR A O 1
ATOM 788 N N . LEU A 1 99 ? 15.722 -0.946 -13.025 1.00 97.88 99 LEU A N 1
ATOM 789 C CA . LEU A 1 99 ? 14.269 -0.901 -12.902 1.00 97.88 99 LEU A CA 1
ATOM 790 C C . LEU A 1 99 ? 13.799 0.525 -12.638 1.00 97.88 99 LEU A C 1
ATOM 792 O O . LEU A 1 99 ? 14.313 1.223 -11.762 1.00 97.88 99 LEU A O 1
ATOM 796 N N . ASP A 1 100 ? 12.783 0.943 -13.387 1.00 96.00 100 ASP A N 1
ATOM 797 C CA . ASP A 1 100 ? 12.159 2.239 -13.158 1.00 96.00 100 ASP A CA 1
ATOM 798 C C . ASP A 1 100 ? 11.402 2.269 -11.818 1.00 96.00 100 ASP A C 1
ATOM 800 O O . ASP A 1 100 ? 10.941 1.259 -11.287 1.00 96.00 100 ASP A O 1
ATOM 804 N N . GLY A 1 101 ? 11.268 3.469 -11.261 1.00 94.12 101 GLY A N 1
ATOM 805 C CA . GLY A 1 101 ? 10.462 3.738 -10.074 1.00 94.12 101 GLY A CA 1
ATOM 806 C C . GLY A 1 101 ? 9.282 4.649 -10.404 1.00 94.12 101 G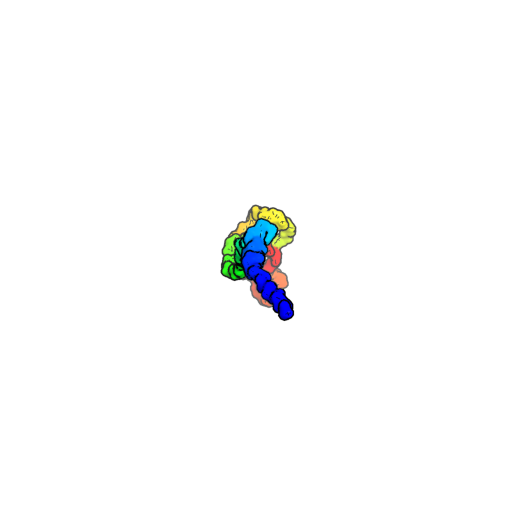LY A C 1
ATOM 807 O O . GLY A 1 101 ? 8.622 4.506 -11.434 1.00 94.12 101 GLY A O 1
ATOM 808 N N . GLY A 1 102 ? 9.028 5.616 -9.524 1.00 93.00 102 GLY A N 1
ATOM 809 C CA . GLY A 1 102 ? 8.031 6.667 -9.726 1.00 93.00 102 GLY A CA 1
ATOM 810 C C . GLY A 1 102 ? 7.011 6.737 -8.596 1.00 93.00 102 GLY A C 1
ATOM 811 O O . GLY A 1 102 ? 7.278 6.308 -7.476 1.00 93.00 102 GLY A O 1
ATOM 812 N N . VAL A 1 103 ? 5.844 7.305 -8.898 1.00 92.19 103 VAL A N 1
ATOM 813 C CA . VAL A 1 103 ? 4.738 7.474 -7.946 1.00 92.19 103 VAL A CA 1
ATOM 814 C C . VAL A 1 103 ? 3.698 6.376 -8.171 1.00 92.19 103 VAL A C 1
ATOM 816 O O . VAL A 1 103 ? 3.297 6.117 -9.308 1.00 92.19 103 VAL A O 1
ATOM 819 N N . GLY A 1 104 ? 3.271 5.738 -7.084 1.00 90.88 104 GLY A N 1
ATOM 820 C CA . GLY A 1 104 ? 2.196 4.752 -7.063 1.00 90.88 104 GLY A CA 1
ATOM 821 C C . GLY A 1 104 ? 1.196 5.069 -5.956 1.00 90.88 104 GLY A C 1
ATOM 822 O O . GLY A 1 104 ? 1.592 5.548 -4.892 1.00 90.88 104 GLY A O 1
ATOM 823 N N . TRP A 1 105 ? -0.078 4.813 -6.239 1.00 89.25 105 TRP A N 1
ATOM 824 C CA . TRP A 1 105 ? -1.221 4.993 -5.344 1.00 89.25 105 TRP A CA 1
ATOM 825 C C . TRP A 1 105 ? -1.936 3.676 -5.100 1.00 89.25 105 TRP A C 1
ATOM 827 O O . TRP A 1 105 ? -1.948 2.849 -6.043 1.00 89.25 105 TRP A O 1
#

Secondary structure (DSSP, 8-state):
-----PPPTHHHHHHHTSHHHHHHHHHHHHHHHT-------PPPP----TTEEE-B---S--TT----TT-EEE-SS--SGGGSPP-TT-TTTGGGTT-----B-